Protein AF-A0A7D5LDE7-F1 (afdb_monomer)

Solvent-accessible surface area (backbone atoms only — not comparable to full-atom values): 4222 Å² total; per-residue (Å²): 74,35,43,37,37,31,71,68,80,72,47,74,51,80,38,70,49,68,68,58,52,50,51,54,48,52,65,36,49,77,71,70,42,52,71,50,79,43,52,55,68,61,57,57,61,73,66,54,73,76,72,78,75,79,69,78,74,89,83,77,75,79,82,82,88,130

Sequence (66 aa):
MYYCVCQTCREDDLVEEFERAQEYFNEHAERRCEVEIVNVEFADEQRRPDPPRSTPSPESAPPADE

Foldseek 3Di:
DKWKAWPVVRDIDDDDDPVVNVVVVVVQVVVVTDMDMDDPVVVVVVPPPDDPPPDPPPPDDPDDDD

Radius of gyration: 23.38 Å; Cα contacts (8 Å, |Δi|>4): 69; chains: 1; bounding box: 58×57×29 Å

pLDDT: mean 83.02, std 15.76, range [58.16, 97.31]

Mean predicted aligned error: 12.46 Å

Organism: NCBI:txid2743089

Structure (mmCIF, N/CA/C/O backbone):
data_AF-A0A7D5LDE7-F1
#
_entry.id   AF-A0A7D5LDE7-F1
#
loop_
_atom_site.group_PDB
_atom_site.id
_atom_site.type_symbol
_atom_site.label_atom_id
_atom_site.label_alt_id
_atom_site.label_comp_id
_atom_site.label_asym_id
_atom_site.label_entity_id
_atom_site.label_seq_id
_atom_site.pdbx_PDB_ins_code
_atom_site.Cartn_x
_atom_site.Cartn_y
_atom_site.Cartn_z
_atom_site.occupancy
_atom_site.B_iso_or_equiv
_atom_site.auth_seq_id
_atom_site.auth_comp_id
_atom_site.auth_asym_id
_atom_site.auth_atom_id
_atom_site.pdbx_PDB_model_num
ATOM 1 N N . MET A 1 1 ? 7.144 1.315 -8.813 1.00 92.00 1 MET A N 1
ATOM 2 C CA . MET A 1 1 ? 5.662 1.318 -8.692 1.00 92.00 1 MET A CA 1
ATOM 3 C C . MET A 1 1 ? 5.229 0.348 -7.600 1.00 92.00 1 MET A C 1
ATOM 5 O O . MET A 1 1 ? 5.756 -0.760 -7.543 1.00 92.00 1 MET A O 1
ATOM 9 N N . TYR A 1 2 ? 4.298 0.751 -6.737 1.00 95.62 2 TYR A N 1
ATOM 10 C CA . TYR A 1 2 ? 3.875 0.019 -5.544 1.00 95.62 2 TYR A CA 1
ATOM 11 C C . TYR A 1 2 ? 2.359 -0.171 -5.524 1.00 95.62 2 TYR A C 1
ATOM 13 O O . TYR A 1 2 ? 1.606 0.794 -5.627 1.00 95.62 2 TYR A O 1
ATOM 21 N N . TYR A 1 3 ? 1.924 -1.416 -5.367 1.00 96.50 3 TYR A N 1
ATOM 22 C CA . TYR A 1 3 ? 0.523 -1.774 -5.186 1.00 96.50 3 TYR A CA 1
ATOM 23 C C . TYR A 1 3 ? 0.252 -2.009 -3.702 1.00 96.50 3 TYR A C 1
ATOM 25 O O . TYR A 1 3 ? 0.900 -2.855 -3.081 1.00 96.50 3 TYR A O 1
ATOM 33 N N . CYS A 1 4 ? -0.665 -1.234 -3.135 1.00 97.06 4 CYS A N 1
ATOM 34 C CA . CYS A 1 4 ? -1.014 -1.252 -1.722 1.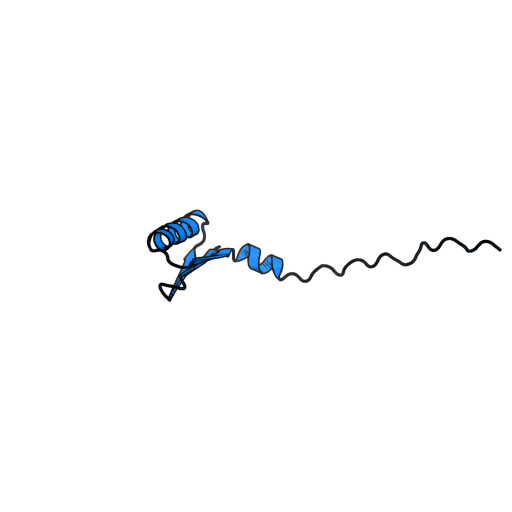00 97.06 4 CYS A CA 1
ATOM 35 C C . CYS A 1 4 ? -2.410 -1.851 -1.561 1.00 97.06 4 CYS A C 1
ATOM 37 O O . CYS A 1 4 ? -3.337 -1.450 -2.257 1.00 97.06 4 CYS A O 1
ATOM 39 N N . VAL A 1 5 ? -2.571 -2.794 -0.636 1.00 96.69 5 VAL A N 1
ATOM 40 C CA . VAL A 1 5 ? -3.857 -3.442 -0.355 1.00 96.69 5 VAL A CA 1
ATOM 41 C C . VAL A 1 5 ? -4.109 -3.415 1.139 1.00 96.69 5 VAL A C 1
ATOM 43 O O . VAL A 1 5 ? -3.314 -3.939 1.917 1.00 96.69 5 VAL A O 1
ATOM 46 N N . CYS A 1 6 ? -5.246 -2.862 1.547 1.00 97.31 6 CYS A N 1
ATOM 47 C CA . CYS A 1 6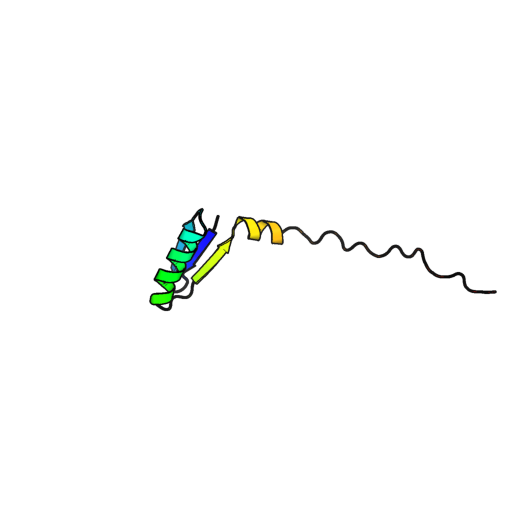 ? -5.729 -2.954 2.914 1.00 97.31 6 CYS A CA 1
ATOM 48 C C . CYS A 1 6 ? -6.818 -4.028 3.012 1.00 97.31 6 CYS A C 1
ATOM 50 O O . CYS A 1 6 ? -7.954 -3.838 2.570 1.00 97.31 6 CYS A O 1
ATOM 52 N N . GLN A 1 7 ? -6.509 -5.156 3.652 1.00 95.75 7 GLN A N 1
ATOM 53 C CA . GLN A 1 7 ? -7.456 -6.268 3.796 1.00 95.75 7 GLN A CA 1
ATOM 54 C C . GLN A 1 7 ? -8.619 -5.925 4.734 1.00 95.75 7 GLN A C 1
ATOM 56 O O . GLN A 1 7 ? -9.738 -6.417 4.568 1.00 95.75 7 GLN A O 1
ATOM 61 N N . THR A 1 8 ? -8.367 -5.063 5.722 1.00 95.94 8 THR A N 1
ATOM 62 C CA . THR A 1 8 ? -9.379 -4.635 6.692 1.00 95.94 8 THR A CA 1
ATOM 63 C C . THR A 1 8 ? -10.398 -3.684 6.068 1.00 95.94 8 THR A C 1
ATOM 65 O O . THR A 1 8 ? -11.598 -3.860 6.280 1.00 95.94 8 THR A O 1
ATOM 68 N N . CYS A 1 9 ? -9.938 -2.701 5.288 1.00 95.50 9 CYS A N 1
ATOM 69 C CA . CYS A 1 9 ? -10.812 -1.743 4.608 1.00 95.50 9 CYS A CA 1
ATOM 70 C C . CYS A 1 9 ? -11.407 -2.302 3.307 1.00 95.50 9 CYS A C 1
ATOM 72 O O . CYS A 1 9 ? -12.467 -1.844 2.888 1.00 95.50 9 CYS A O 1
ATOM 74 N N . ARG A 1 10 ? -10.778 -3.331 2.717 1.00 95.19 10 ARG A N 1
ATOM 75 C CA . ARG A 1 10 ? -11.070 -3.847 1.367 1.00 95.19 10 ARG A CA 1
ATOM 76 C C . ARG A 1 10 ? -10.878 -2.782 0.290 1.00 95.19 10 ARG A C 1
ATOM 78 O O . ARG A 1 10 ? -11.708 -2.640 -0.603 1.00 95.19 10 ARG A O 1
ATOM 85 N N . GLU A 1 11 ? -9.782 -2.051 0.416 1.00 95.06 11 GLU A N 1
ATOM 86 C CA . GLU A 1 11 ? -9.376 -0.997 -0.506 1.00 95.06 11 GLU A CA 1
ATOM 87 C C . GLU A 1 11 ? -7.999 -1.336 -1.069 1.00 95.06 11 GLU A C 1
ATOM 89 O O . GLU A 1 11 ? -7.167 -1.942 -0.384 1.00 95.06 11 GLU A O 1
ATOM 94 N N . ASP A 1 12 ? -7.775 -0.938 -2.313 1.00 95.81 12 ASP A N 1
ATOM 95 C CA . ASP A 1 12 ? -6.500 -1.044 -3.004 1.00 95.81 12 ASP A CA 1
ATOM 96 C C . ASP A 1 12 ? -6.137 0.296 -3.644 1.00 95.81 12 ASP A C 1
ATOM 98 O O . ASP A 1 12 ? -7.012 1.076 -4.023 1.00 95.81 12 ASP A O 1
ATOM 102 N N . ASP A 1 13 ? -4.837 0.575 -3.705 1.00 96.00 13 ASP A N 1
ATOM 103 C CA . ASP A 1 13 ? -4.299 1.772 -4.341 1.00 96.00 13 ASP A CA 1
ATOM 104 C C . ASP A 1 13 ? -2.959 1.474 -5.021 1.00 96.00 13 ASP A C 1
ATOM 106 O O . ASP A 1 13 ? -2.224 0.549 -4.656 1.00 96.00 13 ASP A O 1
ATOM 110 N N . LEU A 1 14 ? -2.636 2.262 -6.038 1.00 96.38 14 LEU A N 1
ATOM 111 C CA . LEU A 1 14 ? -1.484 2.053 -6.896 1.00 96.38 14 LEU A CA 1
ATOM 112 C C . LEU A 1 14 ? -0.694 3.353 -7.020 1.00 96.38 14 LEU A C 1
ATOM 114 O O . LEU A 1 14 ? -1.116 4.302 -7.677 1.00 96.38 14 LEU A O 1
ATOM 118 N N . VAL A 1 15 ? 0.486 3.372 -6.405 1.00 95.94 15 VAL A N 1
ATOM 119 C CA . VAL A 1 15 ? 1.312 4.574 -6.257 1.00 95.94 15 VAL A CA 1
ATOM 120 C C . VAL A 1 15 ? 2.684 4.387 -6.895 1.00 95.94 15 VAL A C 1
ATOM 122 O O . VAL A 1 15 ? 3.252 3.295 -6.918 1.00 95.94 15 VAL A O 1
ATOM 125 N N . GLU A 1 16 ? 3.247 5.455 -7.452 1.00 93.69 16 GLU A N 1
ATOM 126 C CA . GLU A 1 16 ? 4.543 5.379 -8.141 1.00 93.69 16 GLU A CA 1
ATOM 127 C C . GLU A 1 16 ? 5.718 5.427 -7.156 1.00 93.69 16 GLU A C 1
ATOM 129 O O . GLU A 1 16 ? 6.701 4.697 -7.316 1.00 93.69 16 GLU A O 1
ATOM 134 N N . GLU A 1 17 ? 5.576 6.229 -6.102 1.00 94.94 17 GLU A N 1
ATOM 135 C CA . GLU A 1 17 ? 6.622 6.557 -5.136 1.00 94.94 17 GLU A CA 1
ATOM 136 C C . GLU A 1 17 ? 6.522 5.702 -3.864 1.00 94.94 17 GLU A C 1
ATOM 138 O O . GLU A 1 17 ? 5.436 5.443 -3.343 1.00 94.94 17 GLU A O 1
ATOM 143 N N . PHE A 1 18 ? 7.675 5.302 -3.318 1.00 94.31 18 PHE A N 1
ATOM 144 C CA . PHE A 1 18 ? 7.731 4.535 -2.067 1.00 94.31 18 PHE A CA 1
ATOM 145 C C . PHE A 1 18 ? 7.216 5.338 -0.866 1.00 94.31 18 PHE A C 1
ATOM 147 O O . PHE A 1 18 ? 6.553 4.788 0.008 1.00 94.31 18 PHE A O 1
ATOM 154 N N . GLU A 1 19 ? 7.488 6.643 -0.837 1.00 96.88 19 GLU A N 1
ATOM 155 C CA . GLU A 1 19 ? 7.070 7.546 0.242 1.00 96.88 19 GLU A CA 1
ATOM 156 C C . GLU A 1 19 ? 5.541 7.572 0.370 1.00 96.88 19 GLU A C 1
ATOM 158 O O . GLU A 1 19 ? 5.011 7.449 1.472 1.00 96.88 19 GLU A O 1
ATOM 163 N N . ARG A 1 20 ? 4.825 7.586 -0.762 1.00 96.56 20 ARG A N 1
ATOM 164 C CA . ARG A 1 20 ? 3.360 7.469 -0.805 1.00 96.56 20 ARG A CA 1
ATOM 165 C C . ARG A 1 20 ? 2.852 6.123 -0.297 1.00 96.56 20 ARG A C 1
ATOM 167 O O . ARG A 1 20 ? 1.882 6.082 0.454 1.00 96.56 20 ARG A O 1
ATOM 174 N N . ALA A 1 21 ? 3.517 5.027 -0.656 1.00 96.12 21 ALA A N 1
ATOM 175 C CA . ALA A 1 21 ? 3.166 3.704 -0.138 1.00 96.12 21 ALA A CA 1
ATOM 176 C C . ALA A 1 21 ? 3.368 3.629 1.388 1.00 96.12 21 ALA A C 1
ATOM 178 O O . ALA A 1 21 ? 2.562 3.039 2.109 1.00 96.12 21 ALA A O 1
ATOM 179 N N . GLN A 1 22 ? 4.418 4.274 1.902 1.00 96.50 22 GLN A N 1
ATOM 180 C CA . GLN A 1 22 ? 4.684 4.356 3.334 1.00 96.50 22 GLN A CA 1
ATOM 181 C C . GLN A 1 22 ? 3.660 5.235 4.071 1.00 96.50 22 GLN A C 1
ATOM 183 O O . GLN A 1 22 ? 3.229 4.865 5.164 1.00 96.50 22 GLN A O 1
ATOM 188 N N . GLU A 1 23 ? 3.233 6.358 3.485 1.00 97.06 23 GLU A N 1
ATOM 189 C CA . GLU A 1 23 ? 2.116 7.172 3.993 1.00 97.06 23 GLU A CA 1
ATOM 190 C C . GLU A 1 23 ? 0.833 6.335 4.109 1.00 97.06 23 GLU A C 1
ATOM 192 O O . GLU A 1 23 ? 0.230 6.295 5.184 1.00 97.06 23 GLU A O 1
ATOM 197 N N . TYR A 1 24 ? 0.476 5.594 3.050 1.00 96.00 24 TYR A N 1
ATOM 198 C CA . TYR A 1 24 ? -0.680 4.692 3.039 1.00 96.00 24 TYR A CA 1
ATOM 199 C C . TYR A 1 24 ? -0.602 3.652 4.165 1.00 96.00 24 TYR A C 1
ATOM 201 O O . TYR A 1 24 ? -1.578 3.444 4.890 1.00 96.00 24 TYR A O 1
ATOM 209 N N . PHE A 1 25 ? 0.563 3.020 4.351 1.00 96.31 25 PHE A N 1
ATOM 210 C CA . PHE A 1 25 ? 0.781 2.071 5.443 1.00 96.31 25 PHE A CA 1
ATOM 211 C C . PHE A 1 25 ? 0.577 2.714 6.812 1.00 96.31 25 PHE A C 1
ATOM 213 O O . PHE A 1 25 ? -0.123 2.146 7.645 1.00 96.31 25 PHE A O 1
ATOM 220 N N . ASN A 1 26 ? 1.177 3.881 7.055 1.00 96.88 26 ASN A N 1
ATOM 221 C CA . ASN A 1 26 ? 1.126 4.539 8.358 1.00 96.88 26 ASN A CA 1
ATOM 222 C C . ASN A 1 26 ? -0.313 4.899 8.751 1.00 96.88 26 ASN A C 1
ATOM 224 O O . ASN A 1 26 ? -0.732 4.578 9.863 1.00 96.88 26 ASN A O 1
ATOM 228 N N . GLU A 1 27 ? -1.087 5.480 7.830 1.00 95.94 27 GLU A N 1
ATOM 229 C CA . GLU A 1 27 ? -2.494 5.832 8.067 1.00 95.94 27 GLU A CA 1
ATOM 230 C C . GLU A 1 27 ? -3.333 4.605 8.470 1.00 95.94 27 GLU A C 1
ATOM 232 O O . GLU A 1 27 ? -4.149 4.639 9.396 1.00 95.94 27 GLU A O 1
ATOM 237 N N . HIS A 1 28 ? -3.100 3.476 7.805 1.00 95.50 28 HIS A N 1
ATOM 238 C CA . HIS A 1 28 ? -3.810 2.229 8.064 1.00 95.50 28 HIS A CA 1
ATOM 239 C C . HIS A 1 28 ? -3.298 1.491 9.311 1.00 95.50 28 HIS A C 1
ATOM 241 O O . HIS A 1 28 ? -4.085 0.879 10.040 1.00 95.50 28 HIS A O 1
ATOM 247 N N . ALA A 1 29 ? -2.001 1.579 9.609 1.00 93.00 29 ALA A N 1
ATOM 248 C CA . ALA A 1 29 ? -1.388 0.987 10.792 1.00 93.00 29 ALA A CA 1
ATOM 249 C C . ALA A 1 29 ? -1.906 1.636 12.084 1.00 93.00 29 ALA A C 1
ATOM 251 O O . ALA A 1 29 ? -2.185 0.927 13.055 1.00 93.00 29 ALA A O 1
ATOM 252 N N . GLU A 1 30 ? -2.132 2.956 12.091 1.00 94.44 30 GLU A N 1
ATOM 253 C CA . GLU A 1 30 ? -2.770 3.667 13.212 1.00 94.44 30 GLU A CA 1
ATOM 254 C C . GLU A 1 30 ? -4.171 3.118 13.523 1.00 94.44 30 GLU A C 1
AT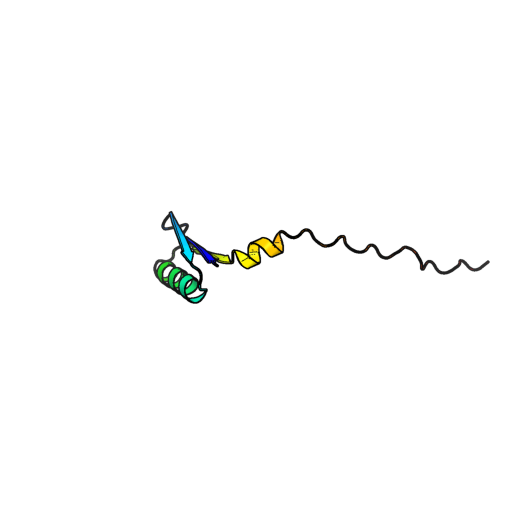OM 256 O O . GLU A 1 30 ? -4.590 3.044 14.681 1.00 94.44 30 GLU A O 1
ATOM 261 N N . ARG A 1 31 ? -4.874 2.646 12.489 1.00 94.25 31 ARG A N 1
ATOM 262 C CA . ARG A 1 31 ? -6.202 2.024 12.576 1.00 94.25 31 ARG A CA 1
ATOM 263 C C . ARG A 1 31 ? -6.148 0.514 12.833 1.00 94.25 31 ARG A C 1
ATOM 265 O O . ARG A 1 31 ? -7.201 -0.117 12.925 1.00 94.25 31 ARG A O 1
ATOM 272 N N . ARG A 1 32 ? -4.948 -0.058 13.005 1.00 95.31 32 ARG A N 1
ATOM 273 C CA . ARG A 1 32 ? -4.682 -1.502 13.158 1.00 95.31 32 ARG A CA 1
ATOM 274 C C . ARG A 1 32 ? -5.182 -2.338 11.981 1.00 95.31 32 ARG A C 1
ATOM 276 O O . ARG A 1 32 ? -5.628 -3.469 12.170 1.00 95.31 32 ARG A O 1
ATOM 283 N N . CYS A 1 33 ? -5.144 -1.772 10.783 1.00 96.62 33 CYS A N 1
ATOM 284 C CA . CYS A 1 33 ? -5.483 -2.500 9.576 1.00 96.62 33 CYS A CA 1
ATOM 285 C C . CYS A 1 33 ? -4.328 -3.402 9.134 1.00 96.62 33 CYS A C 1
ATOM 287 O O . CYS A 1 33 ? -3.154 -3.088 9.332 1.00 96.62 33 CYS A O 1
ATOM 289 N N . GLU A 1 34 ? -4.678 -4.517 8.504 1.00 96.06 34 GLU A N 1
ATOM 290 C CA . GLU A 1 34 ? -3.720 -5.386 7.827 1.00 96.06 34 GLU A CA 1
ATOM 291 C C . GLU A 1 34 ? -3.482 -4.867 6.407 1.00 96.06 34 GLU A C 1
ATOM 293 O O . GLU A 1 34 ? -4.419 -4.791 5.605 1.00 96.06 34 GLU A O 1
ATOM 298 N N . VAL A 1 35 ? -2.233 -4.488 6.124 1.00 96.38 35 VAL A N 1
ATOM 299 C CA . VAL A 1 35 ? -1.818 -3.868 4.862 1.00 96.38 35 VAL A CA 1
ATOM 300 C C . VAL A 1 35 ? -0.691 -4.668 4.225 1.00 96.38 35 VAL A C 1
ATOM 302 O O . VAL A 1 35 ? 0.293 -5.001 4.885 1.00 96.38 35 VAL A O 1
ATOM 305 N N . GLU A 1 36 ? -0.818 -4.922 2.928 1.00 95.62 36 GLU A N 1
ATOM 306 C CA . GLU A 1 36 ? 0.215 -5.502 2.077 1.00 95.62 36 GLU A CA 1
ATOM 307 C C . GLU A 1 36 ? 0.695 -4.450 1.069 1.00 95.62 36 GLU A C 1
ATOM 309 O O . GLU A 1 36 ? -0.116 -3.764 0.448 1.00 95.62 36 GLU A O 1
ATOM 314 N N . ILE A 1 37 ? 2.015 -4.310 0.910 1.00 95.31 37 ILE A N 1
ATOM 315 C CA . ILE A 1 37 ? 2.629 -3.421 -0.086 1.00 95.31 37 ILE A CA 1
ATOM 316 C C . ILE A 1 37 ? 3.531 -4.254 -0.983 1.00 95.31 37 ILE A C 1
ATOM 318 O O . ILE A 1 37 ? 4.505 -4.854 -0.526 1.00 95.31 37 ILE A O 1
ATOM 322 N N . VAL A 1 38 ? 3.231 -4.247 -2.277 1.00 93.75 38 VAL A N 1
ATOM 323 C CA . VAL A 1 38 ? 3.957 -5.001 -3.297 1.00 93.75 38 VAL A CA 1
ATOM 324 C C . VAL A 1 38 ? 4.698 -4.032 -4.206 1.00 93.75 38 VAL A C 1
ATOM 326 O O . VAL A 1 38 ? 4.081 -3.222 -4.894 1.00 93.75 38 VAL A O 1
ATOM 329 N N . ASN A 1 39 ? 6.029 -4.133 -4.258 1.00 93.69 39 ASN A N 1
ATOM 330 C CA . ASN A 1 39 ? 6.806 -3.457 -5.296 1.00 93.69 39 ASN A CA 1
ATOM 331 C C . ASN A 1 39 ? 6.652 -4.228 -6.614 1.00 93.69 39 ASN A C 1
ATOM 333 O O . ASN A 1 39 ? 7.189 -5.327 -6.769 1.00 93.69 39 ASN A O 1
ATOM 337 N N . VAL A 1 40 ? 5.920 -3.642 -7.558 1.00 88.94 40 VAL A N 1
ATOM 338 C CA . VAL A 1 40 ? 5.561 -4.275 -8.833 1.00 88.94 40 VAL A CA 1
ATOM 339 C C . VAL A 1 40 ? 6.797 -4.516 -9.705 1.00 88.94 40 VAL A C 1
ATOM 341 O O . VAL A 1 40 ? 6.867 -5.525 -10.399 1.00 88.94 40 VAL A O 1
ATOM 344 N N . GLU A 1 41 ? 7.808 -3.650 -9.622 1.00 81.81 41 GLU A N 1
ATOM 345 C CA . GLU A 1 41 ? 9.041 -3.790 -10.409 1.00 81.81 41 GLU A CA 1
ATOM 346 C C . GLU A 1 41 ? 9.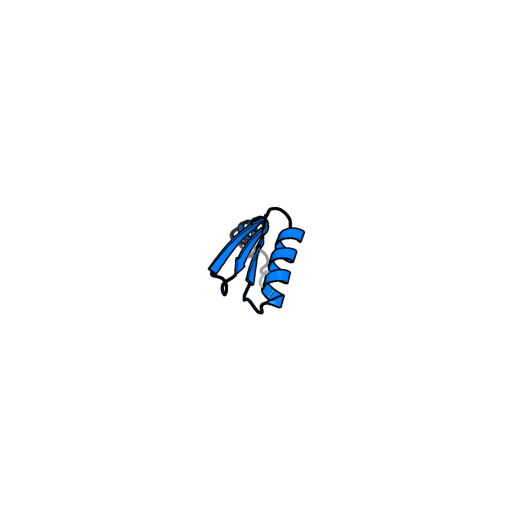892 -4.967 -9.917 1.00 81.81 41 GLU A C 1
ATOM 348 O O . GLU A 1 41 ? 10.473 -5.700 -10.712 1.00 81.81 41 GLU A O 1
ATOM 353 N N . PHE A 1 42 ? 9.907 -5.201 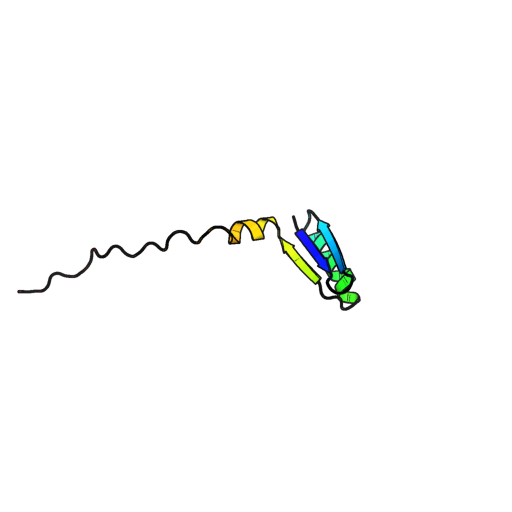-8.604 1.00 71.50 42 PHE A N 1
ATOM 354 C CA . PHE A 1 42 ? 10.652 -6.310 -8.001 1.00 71.50 42 PHE A CA 1
ATOM 355 C C . PHE A 1 42 ? 9.893 -7.646 -8.060 1.00 71.50 42 PHE A C 1
ATOM 357 O O . PHE A 1 42 ? 10.498 -8.720 -8.043 1.00 71.50 42 PHE A O 1
ATOM 364 N N . ALA A 1 43 ? 8.559 -7.598 -8.130 1.00 67.38 43 ALA A N 1
ATOM 365 C CA . ALA A 1 43 ? 7.716 -8.784 -8.249 1.00 67.38 43 ALA A CA 1
ATOM 366 C C . ALA A 1 43 ? 7.895 -9.498 -9.602 1.00 67.38 43 ALA A C 1
ATOM 368 O O . ALA A 1 43 ? 7.843 -10.728 -9.653 1.00 67.38 43 ALA A O 1
ATOM 369 N N . ASP A 1 44 ? 8.141 -8.751 -10.682 1.00 64.06 44 ASP A N 1
ATOM 370 C CA . ASP A 1 44 ? 8.381 -9.330 -12.009 1.00 64.06 44 ASP A CA 1
ATOM 371 C C . ASP A 1 44 ? 9.749 -10.032 -12.086 1.00 64.06 44 ASP A C 1
ATOM 373 O O . ASP A 1 44 ? 9.889 -11.108 -12.670 1.00 64.06 44 ASP A O 1
ATOM 377 N N . GLU A 1 45 ? 10.757 -9.488 -11.400 1.00 60.28 45 GLU A N 1
ATOM 378 C CA . GLU A 1 45 ? 12.116 -10.029 -11.429 1.00 60.28 45 GLU A CA 1
ATOM 379 C C . GLU A 1 45 ? 12.235 -11.385 -10.710 1.00 60.28 45 GLU A C 1
ATOM 381 O O . GLU A 1 45 ? 12.931 -12.277 -11.193 1.00 60.28 45 GLU A O 1
ATOM 386 N N . GLN A 1 46 ? 11.470 -11.605 -9.634 1.00 59.78 46 GLN A N 1
ATOM 387 C CA . GLN A 1 46 ? 11.392 -12.905 -8.947 1.00 59.78 46 GLN A CA 1
ATOM 388 C C . GLN A 1 46 ? 10.627 -13.985 -9.730 1.00 59.78 46 GLN A C 1
ATOM 390 O O . GLN A 1 46 ? 10.705 -15.162 -9.384 1.00 59.78 46 GLN A O 1
ATOM 395 N N . ARG A 1 47 ? 9.894 -13.621 -10.792 1.00 60.97 47 ARG A N 1
ATOM 396 C CA . ARG A 1 47 ? 9.287 -14.593 -11.717 1.00 60.97 47 ARG A CA 1
ATOM 397 C C . ARG A 1 47 ? 10.237 -15.055 -12.811 1.00 60.97 47 ARG A C 1
ATOM 399 O O . ARG A 1 47 ? 9.863 -15.929 -13.597 1.00 60.97 47 ARG A O 1
ATOM 406 N N . ARG A 1 48 ? 11.454 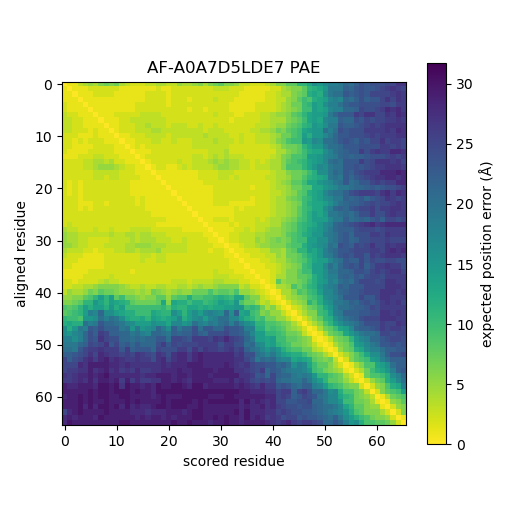-14.507 -12.883 1.00 59.25 48 ARG A N 1
ATOM 407 C CA . ARG A 1 48 ? 12.467 -15.056 -13.779 1.00 59.25 48 ARG A CA 1
ATOM 408 C C . ARG A 1 48 ? 12.798 -16.468 -13.293 1.00 59.25 48 ARG A C 1
ATOM 410 O O . ARG A 1 48 ? 13.178 -16.620 -12.134 1.00 59.25 48 ARG A O 1
ATOM 417 N N . PRO A 1 49 ? 12.618 -17.504 -14.131 1.00 63.72 49 PRO A N 1
ATOM 418 C CA . PRO A 1 49 ? 13.011 -18.851 -13.753 1.00 63.72 49 PRO A CA 1
ATOM 419 C C . PRO A 1 49 ? 14.489 -18.834 -13.370 1.00 63.72 49 PRO A C 1
ATOM 421 O O . PRO A 1 49 ? 15.279 -18.160 -14.042 1.00 63.72 49 PRO A O 1
ATOM 424 N N . ASP A 1 50 ? 14.846 -19.557 -12.302 1.00 65.44 50 ASP A N 1
ATOM 425 C CA . ASP A 1 50 ? 16.243 -19.780 -11.938 1.00 65.44 50 ASP A CA 1
ATOM 426 C C . ASP A 1 50 ? 17.033 -20.107 -13.212 1.00 65.44 50 ASP A C 1
ATOM 428 O O . ASP A 1 50 ? 16.597 -20.973 -13.990 1.00 65.44 50 ASP A O 1
ATOM 432 N N . PRO A 1 51 ? 18.172 -19.433 -13.473 1.00 67.50 51 PRO A N 1
ATOM 433 C CA . PRO A 1 51 ? 19.042 -19.875 -14.546 1.00 67.50 51 PRO A CA 1
ATOM 434 C C . PRO A 1 51 ? 19.332 -21.357 -14.294 1.00 67.50 51 PRO A C 1
ATOM 436 O O . PRO A 1 51 ? 19.560 -21.729 -13.136 1.00 67.50 51 PRO A O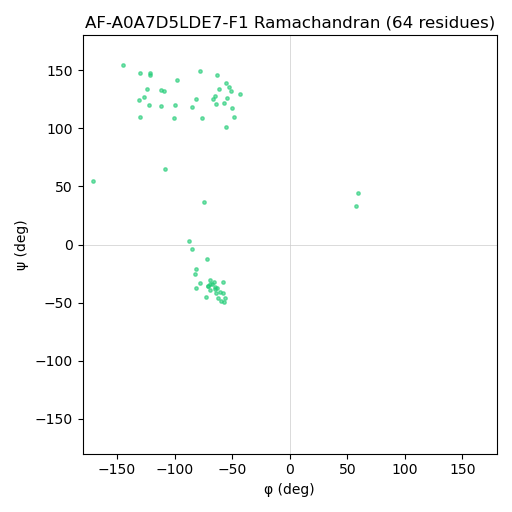 1
ATOM 439 N N . PRO A 1 52 ? 19.272 -22.221 -15.326 1.00 67.06 52 PRO A N 1
ATOM 440 C CA . PRO A 1 52 ? 19.464 -23.648 -15.138 1.00 67.06 52 PRO A CA 1
ATOM 441 C C . PRO A 1 52 ? 20.747 -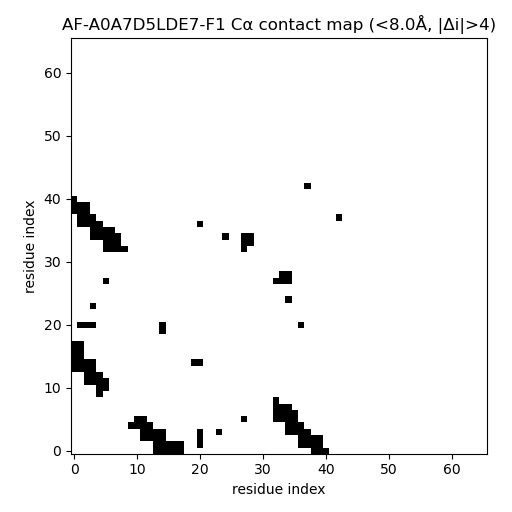23.836 -14.342 1.00 67.06 52 PRO A C 1
ATOM 443 O O . PRO A 1 52 ? 21.812 -23.394 -14.773 1.00 67.06 52 PRO A O 1
ATOM 446 N N . ARG A 1 53 ? 20.610 -24.412 -13.140 1.00 60.72 53 ARG A N 1
ATOM 447 C CA . ARG A 1 53 ? 21.722 -24.689 -12.234 1.00 60.72 53 ARG A CA 1
ATOM 448 C C . ARG A 1 53 ? 22.788 -25.369 -13.070 1.00 60.72 53 ARG A C 1
ATOM 450 O O . ARG A 1 53 ? 22.555 -26.495 -13.504 1.00 60.72 53 ARG A O 1
ATOM 457 N N . SER A 1 54 ? 23.901 -24.683 -13.334 1.00 62.34 54 SER A N 1
ATOM 458 C CA . SER A 1 54 ? 25.021 -25.260 -14.068 1.00 62.34 54 SER A CA 1
ATOM 459 C C . SER A 1 54 ? 25.414 -26.530 -13.332 1.00 62.34 54 SER A C 1
ATOM 461 O O . SER A 1 54 ? 26.016 -26.483 -12.259 1.00 62.34 54 SER A O 1
ATOM 463 N N . THR A 1 55 ? 24.983 -27.675 -13.854 1.00 61.16 55 THR A N 1
ATOM 464 C CA . THR A 1 55 ? 25.458 -28.973 -13.406 1.00 61.16 55 THR A CA 1
ATOM 465 C C . THR A 1 55 ? 26.972 -28.918 -13.530 1.00 61.16 55 THR A C 1
ATOM 467 O O . THR A 1 55 ? 27.450 -28.553 -14.609 1.00 61.16 55 THR A O 1
ATOM 470 N N . PRO A 1 56 ? 27.743 -29.213 -12.471 1.00 60.19 56 PRO A N 1
ATOM 471 C CA . PRO A 1 56 ? 29.181 -29.333 -12.636 1.00 60.19 56 PRO A CA 1
ATOM 472 C C . PRO A 1 56 ? 29.424 -30.399 -13.709 1.00 60.19 56 PRO A C 1
ATOM 474 O O . PRO A 1 56 ? 28.913 -31.515 -13.589 1.00 60.19 56 PRO A O 1
ATOM 477 N N . SER A 1 57 ? 30.123 -30.033 -14.790 1.00 59.19 57 SER A N 1
ATOM 478 C CA . SER A 1 57 ? 30.537 -30.990 -15.817 1.00 59.19 57 SER A CA 1
ATOM 479 C C . SER A 1 57 ? 31.231 -32.175 -15.135 1.00 59.19 57 SER A C 1
ATOM 481 O O . SER A 1 57 ? 32.114 -31.944 -14.305 1.00 59.19 57 SER A O 1
ATOM 483 N N . PRO A 1 58 ? 30.884 -33.430 -15.466 1.00 58.16 58 PRO A N 1
ATOM 484 C CA . PRO A 1 58 ? 31.486 -34.629 -14.879 1.00 58.16 58 PRO A CA 1
ATOM 485 C C . PRO A 1 58 ? 32.910 -34.899 -15.407 1.00 58.16 58 PRO A C 1
ATOM 487 O O . PRO A 1 58 ? 33.297 -36.045 -15.608 1.00 58.16 58 PRO A O 1
ATOM 490 N N . GLU A 1 59 ? 33.706 -33.859 -15.646 1.00 58.50 59 GLU A N 1
ATOM 491 C CA . GLU A 1 59 ? 35.059 -33.967 -16.192 1.00 58.50 59 GLU A CA 1
ATOM 492 C C . GLU A 1 59 ? 36.083 -33.645 -15.103 1.00 58.50 59 GLU A C 1
ATOM 494 O O . GLU A 1 59 ? 36.747 -32.618 -15.135 1.00 58.50 59 GLU A O 1
ATOM 499 N N . SER A 1 60 ? 36.137 -34.484 -14.067 1.00 58.62 60 SER A N 1
ATOM 500 C CA . SER A 1 60 ? 37.256 -34.585 -13.111 1.00 58.62 60 SER A CA 1
ATOM 501 C C . SER A 1 60 ? 37.057 -35.810 -12.210 1.00 58.62 60 SER A C 1
ATOM 503 O O . SER A 1 60 ? 37.021 -35.709 -10.986 1.00 58.62 60 SER A O 1
ATOM 505 N N . ALA A 1 61 ? 36.886 -36.988 -12.812 1.00 62.41 61 ALA A N 1
ATOM 506 C CA . ALA A 1 61 ? 37.216 -38.225 -12.110 1.00 62.41 61 ALA A CA 1
ATOM 507 C C . ALA A 1 61 ? 38.742 -38.415 -12.230 1.00 62.41 61 ALA A C 1
ATOM 509 O O . ALA A 1 61 ? 39.248 -38.359 -13.354 1.00 62.41 61 ALA A O 1
ATOM 510 N N . PRO A 1 62 ? 39.500 -38.585 -11.129 1.00 68.75 62 PRO A N 1
ATOM 511 C CA . PRO A 1 62 ? 40.913 -38.933 -11.237 1.00 68.75 62 PRO A CA 1
ATOM 512 C C . PRO A 1 62 ? 41.049 -40.315 -11.901 1.00 68.75 62 PRO A C 1
ATOM 514 O O . PRO A 1 62 ? 40.177 -41.165 -11.689 1.00 68.75 62 PRO A O 1
ATOM 517 N N . PRO A 1 63 ? 42.098 -40.560 -12.709 1.00 65.69 63 PRO A N 1
ATOM 518 C CA . PRO A 1 63 ? 42.310 -41.879 -13.288 1.00 65.69 63 PRO A CA 1
ATOM 519 C C . PRO A 1 63 ? 42.520 -42.897 -12.162 1.00 65.69 63 PRO A C 1
ATOM 521 O O . PRO A 1 63 ? 43.251 -42.632 -11.206 1.00 65.69 63 PRO A O 1
ATOM 524 N N . ALA A 1 64 ? 41.842 -44.041 -12.266 1.00 64.81 64 ALA A N 1
ATOM 525 C CA . ALA A 1 64 ? 42.143 -45.193 -11.432 1.00 64.81 64 ALA A CA 1
ATOM 526 C C . ALA A 1 64 ? 43.540 -45.707 -11.812 1.00 64.81 64 ALA A C 1
ATOM 528 O O . ALA A 1 64 ? 43.813 -45.937 -12.988 1.00 64.81 64 ALA A O 1
ATOM 529 N N . ASP A 1 65 ? 44.404 -45.801 -10.807 1.00 69.12 65 ASP A N 1
ATOM 530 C CA . ASP A 1 65 ? 45.753 -46.368 -10.861 1.00 69.12 65 ASP A CA 1
ATOM 531 C C . ASP A 1 65 ? 45.652 -47.878 -11.167 1.00 69.12 65 ASP A C 1
ATOM 533 O O . ASP A 1 65 ? 44.885 -48.577 -10.496 1.00 69.1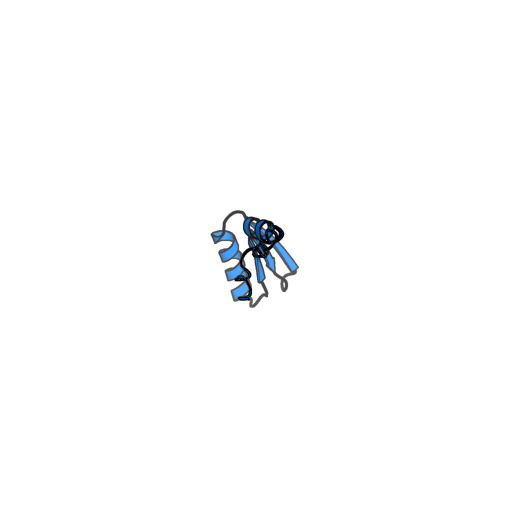2 65 ASP A O 1
ATOM 537 N N . GLU A 1 66 ? 46.369 -48.355 -12.192 1.00 64.06 66 GLU A N 1
ATOM 538 C CA . GLU A 1 66 ? 46.539 -49.782 -12.537 1.00 64.06 66 GLU A CA 1
ATOM 539 C C . GLU A 1 66 ? 47.984 -50.223 -12.275 1.00 64.06 66 GLU A C 1
ATOM 541 O O . GLU A 1 66 ? 48.908 -49.491 -12.707 1.00 64.06 66 GLU A O 1
#

Secondary structure (DSSP, 8-state):
-EEEEETTTTEEEEESSHHHHHHHHHHHHHTT--EEEEEHHHHHHTTS------PPPS--PPPPP-